Protein AF-A0A8T3PW52-F1 (afdb_monomer_lite)

Sequence (97 aa):
MAYNNPEADRLIIRIRQEYDPERQRALAHRLHRIIGEDQPYNFLYTPRATRVLDKKIVIVERDARGQERYVKIYPTKGGTISYYFNKWRKLAFTPEF

Foldseek 3Di:
DDDDDPLLVVLVVVLVVDPDPVVNVVSVVVSVVVCVVVCPDDDDDDDADDDDDDLQKFFWDQDPVRDTDTHHFDADPSNHTDCPVVGIDRDPDRDDD

pLDDT: mean 85.6, std 8.23, range [49.22, 96.44]

Secondary structure (DSSP, 8-state):
-----HHHHHHHHHHHH---HHHHHHHHHHHHHHHHHH-SS----PPPPP----TTEEEEEEPTTS-EEEEE----TTSPPP--TTTEEE-SS----

Structure (mmCIF, N/CA/C/O backbone):
data_AF-A0A8T3PW52-F1
#
_entry.id   AF-A0A8T3PW52-F1
#
loop_
_atom_site.group_PDB
_atom_site.id
_atom_site.type_symbol
_atom_site.label_atom_id
_atom_site.label_alt_id
_atom_site.label_comp_id
_atom_site.label_asym_id
_atom_site.label_entity_id
_atom_site.label_seq_id
_atom_site.pdbx_PDB_ins_code
_atom_site.Cartn_x
_atom_site.Cartn_y
_atom_site.Cartn_z
_atom_site.occupancy
_atom_site.B_iso_or_equiv
_atom_site.auth_seq_id
_atom_site.auth_comp_id
_atom_site.auth_asym_id
_atom_site.auth_atom_id
_atom_site.pdbx_PDB_model_num
ATOM 1 N N . MET A 1 1 ? 6.961 -17.804 -20.830 1.00 49.22 1 MET A N 1
ATOM 2 C CA . MET A 1 1 ? 6.450 -16.443 -21.090 1.00 49.22 1 MET A CA 1
ATOM 3 C C . MET A 1 1 ? 7.022 -15.538 -20.018 1.00 49.22 1 MET A C 1
ATOM 5 O O . MET A 1 1 ? 6.665 -15.702 -18.861 1.00 49.22 1 MET A O 1
ATOM 9 N N . ALA A 1 2 ? 7.977 -14.685 -20.373 1.00 73.50 2 ALA A N 1
ATOM 10 C CA . ALA A 1 2 ? 8.579 -13.722 -19.461 1.00 73.50 2 ALA A CA 1
ATOM 11 C C . ALA A 1 2 ? 8.480 -12.358 -20.136 1.00 73.50 2 ALA A C 1
ATOM 13 O O . ALA A 1 2 ? 8.972 -12.187 -21.250 1.00 73.50 2 ALA A O 1
ATOM 14 N N . TYR A 1 3 ? 7.777 -11.431 -19.497 1.00 83.88 3 TYR A N 1
ATOM 15 C CA . TYR A 1 3 ? 7.767 -10.040 -19.918 1.00 83.88 3 TYR A CA 1
ATOM 16 C C . TYR A 1 3 ? 9.186 -9.481 -19.771 1.00 83.88 3 TYR A C 1
ATOM 18 O O . TYR A 1 3 ? 9.807 -9.656 -18.724 1.00 83.88 3 TYR A O 1
ATOM 26 N N . ASN A 1 4 ? 9.708 -8.868 -20.831 1.00 87.12 4 ASN A N 1
ATOM 27 C CA . ASN A 1 4 ? 11.055 -8.314 -20.870 1.00 87.12 4 ASN A CA 1
ATOM 28 C C . ASN A 1 4 ? 10.983 -6.929 -21.508 1.00 87.12 4 ASN A C 1
ATOM 30 O O . ASN A 1 4 ? 10.822 -6.807 -22.721 1.00 87.12 4 ASN A O 1
ATOM 34 N N . ASN A 1 5 ? 11.077 -5.900 -20.671 1.00 90.44 5 ASN A N 1
ATOM 35 C CA . ASN A 1 5 ? 11.146 -4.516 -21.104 1.00 90.44 5 ASN A CA 1
ATOM 36 C C . ASN A 1 5 ? 12.305 -3.837 -20.346 1.00 90.44 5 ASN A C 1
ATOM 38 O O . ASN A 1 5 ? 12.162 -3.527 -19.158 1.00 90.44 5 ASN A O 1
ATOM 42 N N . PRO A 1 6 ? 13.446 -3.573 -21.015 1.00 92.94 6 PRO A N 1
ATOM 43 C CA . PRO A 1 6 ? 14.615 -2.965 -20.381 1.00 92.94 6 PRO A CA 1
ATOM 44 C C . PRO A 1 6 ? 14.339 -1.593 -19.754 1.00 92.94 6 PRO A C 1
ATOM 46 O O . PRO A 1 6 ? 15.029 -1.188 -18.817 1.00 92.94 6 PRO A O 1
ATOM 49 N N . GLU A 1 7 ? 13.355 -0.848 -20.265 1.00 92.44 7 GLU A N 1
ATOM 50 C CA . GLU A 1 7 ? 12.943 0.424 -19.675 1.00 92.44 7 GLU A CA 1
ATOM 51 C C . GLU A 1 7 ? 12.193 0.205 -18.358 1.00 92.44 7 GLU A C 1
ATOM 53 O O . GLU A 1 7 ? 12.482 0.888 -17.372 1.00 92.44 7 GLU A O 1
ATOM 58 N N . ALA A 1 8 ? 11.292 -0.780 -18.311 1.00 92.00 8 ALA A N 1
ATOM 59 C CA . ALA A 1 8 ? 10.587 -1.148 -17.088 1.00 92.00 8 ALA A CA 1
ATOM 60 C C . ALA A 1 8 ? 11.569 -1.585 -15.988 1.00 92.00 8 ALA A C 1
ATOM 62 O O . ALA A 1 8 ? 11.488 -1.088 -14.864 1.00 92.00 8 ALA A O 1
ATOM 63 N N . ASP A 1 9 ? 12.557 -2.419 -16.323 1.00 93.62 9 ASP A N 1
ATOM 64 C CA . ASP A 1 9 ? 13.583 -2.872 -15.375 1.00 93.62 9 ASP A CA 1
ATOM 65 C C . ASP A 1 9 ? 14.415 -1.707 -14.822 1.00 93.62 9 ASP A C 1
ATOM 67 O O . ASP A 1 9 ? 14.622 -1.586 -13.608 1.00 93.62 9 ASP A O 1
ATOM 71 N N . ARG A 1 10 ? 14.842 -0.784 -15.695 1.00 95.19 10 ARG A N 1
ATOM 72 C CA . ARG A 1 10 ? 15.562 0.436 -15.288 1.00 95.19 10 ARG A CA 1
ATOM 73 C C . ARG A 1 10 ? 14.725 1.300 -14.347 1.00 95.19 10 ARG A C 1
ATOM 75 O O . ARG A 1 10 ? 15.255 1.815 -13.360 1.00 95.19 10 ARG A O 1
ATOM 82 N N . LEU A 1 11 ? 13.432 1.464 -14.631 1.00 94.94 11 LEU A N 1
ATOM 83 C CA . LEU A 1 11 ? 12.522 2.228 -13.778 1.00 94.94 11 LEU A CA 1
ATOM 84 C C . LEU A 1 11 ? 12.346 1.563 -12.410 1.00 94.94 11 LEU A C 1
ATOM 86 O O . LEU A 1 11 ? 12.419 2.260 -11.402 1.00 94.94 11 LEU A O 1
ATOM 90 N N . ILE A 1 12 ? 12.190 0.238 -12.352 1.00 93.56 12 ILE A N 1
ATOM 91 C CA . ILE A 1 12 ? 12.058 -0.511 -11.092 1.00 93.56 12 ILE A CA 1
ATOM 92 C C . ILE A 1 12 ? 13.285 -0.303 -10.197 1.00 93.56 12 ILE A C 1
ATOM 94 O O . ILE A 1 12 ? 13.136 -0.028 -9.004 1.00 93.56 12 ILE A O 1
ATOM 98 N N . ILE A 1 13 ? 14.493 -0.398 -10.762 1.00 96.06 13 ILE A N 1
ATOM 99 C CA . ILE A 1 13 ? 15.737 -0.170 -10.013 1.00 96.06 13 ILE A CA 1
ATOM 100 C C . ILE A 1 13 ? 15.787 1.272 -9.498 1.00 96.06 13 ILE A C 1
ATOM 102 O O . ILE A 1 13 ? 16.039 1.497 -8.313 1.00 96.06 13 ILE A O 1
ATOM 106 N N . ARG A 1 14 ? 15.482 2.250 -10.357 1.00 94.94 14 ARG A N 1
ATOM 107 C CA . ARG A 1 14 ? 15.535 3.671 -9.997 1.00 94.94 14 ARG A CA 1
ATOM 108 C C . ARG A 1 14 ? 14.520 4.048 -8.918 1.00 94.94 14 ARG A C 1
ATOM 110 O O . ARG A 1 14 ? 14.871 4.775 -7.999 1.00 94.94 14 ARG A O 1
ATOM 117 N N . ILE A 1 15 ? 13.293 3.527 -8.984 1.00 95.44 15 ILE A N 1
ATOM 118 C CA . ILE A 1 15 ? 12.244 3.763 -7.974 1.00 95.44 15 ILE A CA 1
ATOM 119 C C . ILE A 1 15 ? 12.712 3.326 -6.579 1.00 95.44 15 ILE A C 1
ATOM 121 O O . ILE A 1 15 ? 12.420 4.006 -5.598 1.00 95.44 15 ILE A O 1
ATOM 125 N N . ARG A 1 16 ? 13.457 2.214 -6.483 1.00 93.44 16 ARG A N 1
ATOM 126 C CA . ARG A 1 16 ? 13.989 1.699 -5.209 1.00 93.44 16 ARG A CA 1
ATOM 127 C C . ARG A 1 16 ? 15.134 2.539 -4.638 1.00 93.44 16 ARG A C 1
ATOM 129 O O . ARG A 1 16 ? 15.377 2.465 -3.440 1.00 93.44 16 ARG A O 1
ATOM 136 N 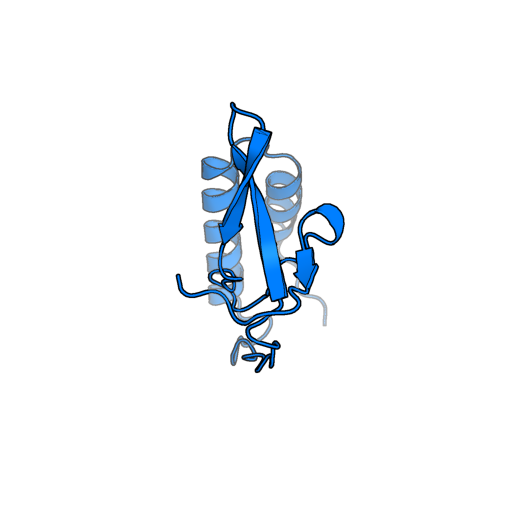N . GLN A 1 17 ? 15.842 3.285 -5.484 1.00 95.56 17 GLN A N 1
ATOM 137 C CA . GL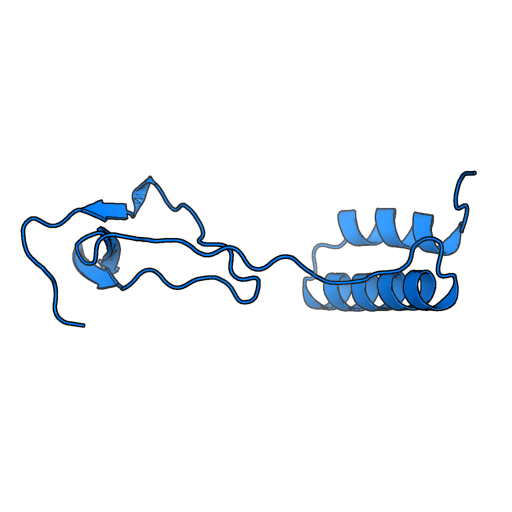N A 1 17 ? 16.988 4.120 -5.104 1.00 95.56 17 GLN A CA 1
ATOM 138 C C . GLN A 1 17 ? 16.624 5.604 -4.926 1.00 95.56 17 GLN A C 1
ATOM 140 O O . GLN A 1 17 ? 17.437 6.370 -4.418 1.00 95.56 17 GLN A O 1
ATOM 145 N N . GLU A 1 18 ? 15.432 6.023 -5.357 1.00 94.50 18 GLU A N 1
ATOM 146 C CA . GLU A 1 18 ? 14.962 7.404 -5.244 1.00 94.50 18 GLU A CA 1
ATOM 147 C C . GLU A 1 18 ? 14.430 7.690 -3.832 1.00 94.50 18 GLU A C 1
ATOM 149 O O . GLU A 1 18 ? 13.508 7.021 -3.359 1.00 94.50 18 GLU A O 1
ATOM 154 N N . TYR A 1 19 ? 15.004 8.703 -3.179 1.00 93.31 19 TYR A N 1
ATOM 155 C CA . TYR A 1 19 ? 14.630 9.124 -1.824 1.00 93.31 19 TYR A CA 1
ATOM 156 C C . TYR A 1 19 ? 13.616 10.272 -1.821 1.00 93.31 19 TYR A C 1
ATOM 158 O O . TYR A 1 19 ? 12.929 10.468 -0.819 1.00 93.31 19 TYR A O 1
ATOM 166 N N . ASP A 1 20 ? 13.508 11.027 -2.920 1.00 96.06 20 ASP A N 1
ATOM 167 C CA . A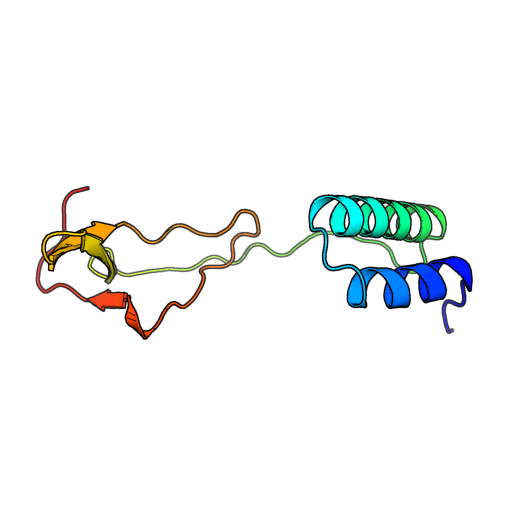SP A 1 20 ? 12.504 12.078 -3.064 1.00 96.06 20 ASP A CA 1
ATOM 168 C C . ASP A 1 20 ? 11.122 1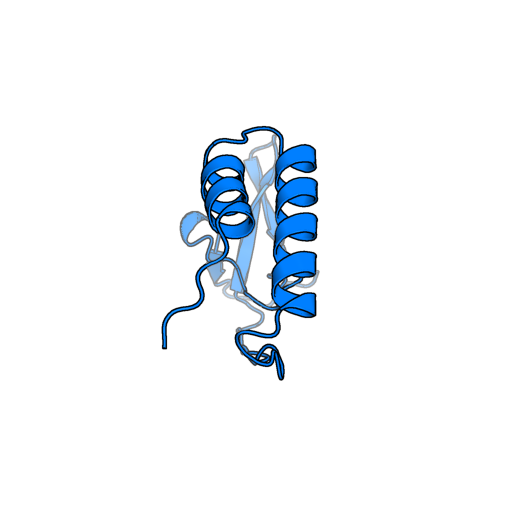1.459 -3.373 1.00 96.06 20 ASP A C 1
ATOM 170 O O . ASP A 1 20 ? 10.952 10.815 -4.418 1.00 96.06 20 ASP A O 1
ATOM 174 N N . PRO A 1 21 ? 10.104 11.656 -2.511 1.00 93.12 21 PRO A N 1
ATOM 175 C CA . PRO A 1 21 ? 8.797 11.030 -2.698 1.00 93.12 21 PRO A CA 1
ATOM 176 C C . PRO A 1 21 ? 8.061 11.477 -3.965 1.00 93.12 21 PRO A C 1
ATOM 178 O O . PRO A 1 21 ? 7.326 10.682 -4.554 1.00 93.12 21 PRO A O 1
ATOM 181 N N . GLU A 1 22 ? 8.221 12.730 -4.399 1.00 95.81 22 GLU A N 1
ATOM 182 C CA . GLU A 1 22 ? 7.547 13.233 -5.602 1.00 95.81 22 GLU A CA 1
ATOM 183 C C . GLU A 1 22 ? 8.159 12.625 -6.858 1.00 95.81 22 GLU A C 1
ATOM 185 O O . GLU A 1 22 ? 7.446 12.167 -7.757 1.00 95.81 22 GLU A O 1
ATOM 190 N N . ARG A 1 23 ? 9.491 12.551 -6.900 1.00 95.25 23 ARG A N 1
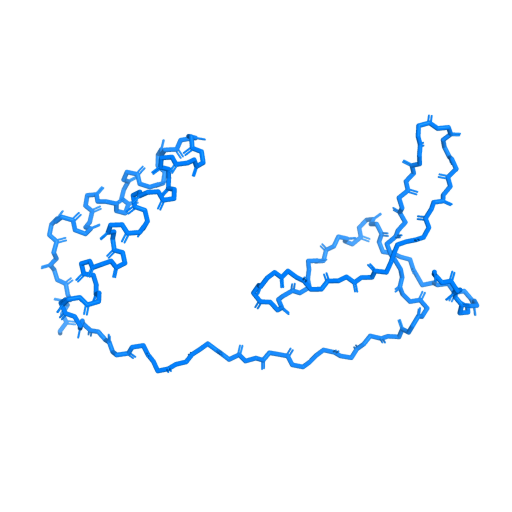ATOM 191 C CA . ARG A 1 23 ? 10.216 11.915 -8.003 1.00 95.25 23 ARG A CA 1
ATOM 192 C C . ARG A 1 23 ? 9.933 10.423 -8.057 1.00 95.25 23 ARG A C 1
ATOM 194 O O . ARG A 1 23 ? 9.670 9.898 -9.140 1.00 95.25 23 ARG A O 1
ATOM 201 N N . GLN A 1 24 ? 9.900 9.751 -6.908 1.00 95.44 24 GLN A N 1
ATOM 202 C CA . GLN A 1 24 ? 9.549 8.337 -6.827 1.00 95.44 24 GLN A CA 1
ATOM 203 C C . GLN A 1 24 ? 8.136 8.080 -7.376 1.00 95.44 24 GLN A C 1
ATOM 205 O O . GLN A 1 24 ? 7.946 7.162 -8.178 1.00 95.44 24 GLN A O 1
ATOM 210 N N . ARG A 1 25 ? 7.156 8.925 -7.022 1.00 95.06 25 ARG A N 1
ATOM 211 C CA . ARG A 1 25 ? 5.790 8.856 -7.568 1.00 95.06 25 ARG A CA 1
ATOM 212 C C . ARG A 1 25 ? 5.749 9.065 -9.079 1.00 95.06 25 ARG A C 1
ATOM 214 O O . ARG A 1 25 ? 5.085 8.301 -9.777 1.00 95.06 25 ARG A O 1
ATOM 221 N N . ALA A 1 26 ? 6.463 10.064 -9.592 1.00 96.44 26 ALA A N 1
ATOM 222 C CA . ALA A 1 26 ? 6.518 10.333 -11.027 1.00 96.44 26 ALA A CA 1
ATOM 223 C C . ALA A 1 26 ? 7.108 9.146 -11.811 1.00 96.44 26 ALA A C 1
ATOM 225 O O . ALA A 1 26 ? 6.567 8.750 -12.846 1.00 96.44 26 ALA A O 1
ATOM 226 N N . LEU A 1 27 ? 8.178 8.534 -11.293 1.00 96.44 27 LEU A N 1
ATOM 227 C CA . LEU A 1 27 ? 8.785 7.334 -11.874 1.00 96.44 27 LEU A CA 1
ATOM 228 C C . LEU A 1 27 ? 7.827 6.136 -11.842 1.00 96.44 27 LEU A C 1
ATOM 230 O O . LEU A 1 27 ? 7.702 5.432 -12.845 1.00 96.44 27 LEU A O 1
ATOM 234 N N . ALA A 1 28 ? 7.111 5.933 -10.732 1.00 95.00 28 ALA A N 1
ATOM 235 C CA . ALA A 1 28 ? 6.102 4.884 -10.623 1.00 95.00 28 ALA A CA 1
ATOM 236 C C . ALA A 1 28 ? 4.971 5.084 -11.644 1.00 95.00 28 ALA A C 1
ATOM 238 O O . ALA A 1 28 ? 4.630 4.148 -12.362 1.00 95.00 28 ALA A O 1
ATOM 239 N N . HIS A 1 29 ? 4.438 6.300 -11.796 1.00 95.50 29 HIS A N 1
ATOM 240 C CA . HIS A 1 29 ? 3.421 6.588 -12.814 1.00 95.50 29 HIS A CA 1
ATOM 241 C C . HIS A 1 29 ? 3.905 6.273 -14.234 1.00 95.50 29 HIS A C 1
ATOM 243 O O . HIS A 1 29 ? 3.143 5.725 -15.030 1.00 95.50 29 HIS A O 1
ATOM 249 N N . ARG A 1 30 ? 5.172 6.573 -14.550 1.00 95.44 30 ARG A N 1
ATOM 250 C CA . ARG A 1 30 ? 5.762 6.221 -15.848 1.00 95.44 30 ARG A CA 1
ATOM 251 C C . ARG A 1 30 ? 5.822 4.707 -16.049 1.00 95.44 30 ARG A C 1
ATOM 253 O O . ARG A 1 30 ? 5.417 4.233 -17.102 1.00 95.44 30 ARG A O 1
ATOM 260 N N . LEU A 1 31 ? 6.263 3.956 -15.040 1.00 94.88 31 LEU A N 1
ATOM 261 C CA . LEU A 1 31 ? 6.275 2.492 -15.090 1.00 94.88 31 LEU A CA 1
ATOM 262 C C . LEU A 1 31 ? 4.862 1.923 -15.300 1.00 94.88 31 LEU A C 1
ATOM 264 O O . LEU A 1 31 ? 4.664 1.068 -16.157 1.00 94.88 31 LEU A O 1
ATOM 268 N N . HIS A 1 32 ? 3.872 2.425 -14.559 1.00 92.75 32 HIS A N 1
ATOM 269 C CA . HIS A 1 32 ? 2.477 2.003 -14.698 1.00 92.75 32 HIS A CA 1
ATOM 270 C C . HIS A 1 32 ? 1.905 2.295 -16.092 1.00 92.75 32 HIS A C 1
ATOM 272 O O . HIS A 1 32 ? 1.107 1.500 -16.582 1.00 92.75 32 HIS A O 1
ATOM 278 N N . ARG A 1 33 ? 2.318 3.393 -16.744 1.00 93.94 33 ARG A N 1
ATOM 279 C CA . ARG A 1 33 ? 1.930 3.690 -18.130 1.00 93.94 33 ARG A CA 1
ATOM 280 C C . ARG A 1 33 ? 2.465 2.637 -19.098 1.00 93.94 33 ARG A C 1
ATOM 282 O O . ARG A 1 33 ? 1.674 2.083 -19.845 1.00 93.94 33 ARG A O 1
ATOM 289 N N . ILE A 1 34 ? 3.756 2.312 -19.007 1.00 93.38 34 ILE A N 1
ATOM 290 C CA . ILE A 1 34 ? 4.389 1.287 -19.854 1.00 93.38 34 ILE A CA 1
ATOM 291 C C . ILE A 1 34 ? 3.690 -0.063 -19.673 1.00 93.38 34 ILE A C 1
ATOM 293 O O . ILE A 1 34 ? 3.295 -0.685 -20.646 1.00 93.38 34 ILE A O 1
ATOM 297 N N . ILE A 1 35 ? 3.458 -0.500 -18.430 1.00 91.50 35 ILE A N 1
ATOM 298 C CA . ILE A 1 35 ? 2.767 -1.776 -18.172 1.00 91.50 35 ILE A CA 1
ATOM 299 C C . ILE A 1 35 ? 1.321 -1.740 -18.700 1.00 91.50 35 ILE A C 1
ATOM 301 O O . ILE A 1 35 ? 0.820 -2.748 -19.190 1.00 91.50 35 ILE A O 1
ATOM 305 N N . GLY A 1 36 ? 0.638 -0.597 -18.596 1.00 90.12 36 GLY A N 1
ATOM 306 C CA . GLY A 1 36 ? -0.714 -0.426 -19.129 1.00 90.12 36 GLY A CA 1
ATOM 307 C C . GLY A 1 36 ? -0.780 -0.484 -20.659 1.00 90.12 36 GLY A C 1
ATOM 308 O O . GLY A 1 36 ? -1.765 -0.990 -21.190 1.00 90.12 36 GLY A O 1
ATOM 309 N N . GLU A 1 37 ? 0.254 0.007 -21.344 1.00 90.31 37 GLU A N 1
ATOM 310 C CA . GLU A 1 37 ? 0.405 -0.046 -22.804 1.00 90.31 37 GLU A CA 1
ATOM 311 C C . GLU A 1 37 ? 0.809 -1.449 -23.279 1.00 90.31 37 GLU A C 1
ATOM 313 O O . GLU A 1 37 ? 0.182 -1.990 -24.187 1.00 90.31 37 GLU A O 1
ATOM 318 N N . ASP A 1 38 ? 1.789 -2.070 -22.619 1.00 90.56 38 ASP A N 1
ATOM 319 C CA . ASP A 1 38 ? 2.316 -3.389 -22.988 1.00 90.56 38 ASP A CA 1
ATOM 320 C C . ASP A 1 38 ? 1.361 -4.541 -22.622 1.00 90.56 38 ASP A C 1
ATOM 322 O O . ASP A 1 38 ? 1.503 -5.652 -23.132 1.00 90.56 38 ASP A O 1
ATOM 326 N N . GLN A 1 39 ? 0.412 -4.300 -21.709 1.00 86.62 39 GLN A N 1
ATOM 327 C CA . GLN A 1 39 ? -0.577 -5.265 -21.208 1.00 86.62 39 GLN A CA 1
ATOM 328 C C . GLN A 1 39 ? -0.023 -6.686 -20.957 1.00 86.62 39 GLN A C 1
ATOM 330 O O . GLN A 1 39 ? -0.659 -7.671 -21.344 1.00 86.62 39 GLN A O 1
ATOM 335 N N . PRO A 1 40 ? 1.127 -6.855 -20.265 1.00 85.94 40 PRO A N 1
ATOM 336 C CA . PRO A 1 40 ? 1.678 -8.188 -20.004 1.00 85.94 40 PRO A CA 1
ATOM 337 C C . PRO A 1 40 ? 0.750 -9.039 -19.126 1.00 85.94 40 PRO A C 1
ATOM 339 O O . PRO A 1 40 ? 0.837 -10.266 -19.115 1.00 85.94 40 PRO A O 1
ATOM 342 N N . TYR A 1 41 ? -0.140 -8.377 -18.387 1.00 79.94 41 TYR A N 1
ATOM 343 C CA . TYR A 1 41 ? -1.299 -8.945 -17.720 1.00 79.94 41 TYR A CA 1
ATOM 344 C C . TYR A 1 41 ? -2.418 -7.901 -17.677 1.00 79.94 41 TYR A C 1
ATOM 346 O O . TYR A 1 41 ? -2.164 -6.695 -17.685 1.00 79.94 41 TYR A O 1
ATOM 354 N N . ASN A 1 42 ? -3.666 -8.363 -17.596 1.00 82.56 42 ASN A N 1
ATOM 355 C CA . ASN A 1 42 ? -4.818 -7.474 -17.524 1.00 82.56 42 ASN A CA 1
ATOM 356 C C . ASN A 1 42 ? -5.187 -7.174 -16.061 1.00 82.56 42 ASN A C 1
ATOM 358 O O . ASN A 1 42 ? -5.466 -8.089 -15.281 1.00 82.56 42 ASN A O 1
ATOM 362 N N . PHE A 1 43 ? -5.193 -5.896 -15.676 1.00 83.56 43 PHE A N 1
ATOM 363 C CA . PHE A 1 43 ? -5.607 -5.466 -14.339 1.00 83.56 43 PHE A CA 1
ATOM 364 C C . PHE A 1 43 ? -7.136 -5.419 -14.256 1.00 83.56 43 PHE A C 1
ATOM 366 O O . PHE A 1 43 ? -7.757 -4.480 -14.742 1.00 83.56 43 PHE A O 1
ATOM 373 N N . LEU A 1 44 ? -7.751 -6.416 -13.618 1.00 86.69 44 LEU A N 1
ATOM 374 C CA . LEU A 1 44 ? -9.214 -6.496 -13.543 1.00 86.69 44 LEU A CA 1
ATOM 375 C C . LEU A 1 44 ? -9.800 -5.628 -12.422 1.00 86.69 44 LEU A C 1
ATOM 377 O O . LEU A 1 44 ? -10.687 -4.815 -12.662 1.00 86.69 44 LEU A O 1
ATOM 381 N N . TYR A 1 45 ? -9.331 -5.808 -11.185 1.00 85.25 45 TYR A N 1
ATOM 382 C CA . TYR A 1 45 ? -9.793 -5.042 -10.026 1.00 85.25 45 TYR A CA 1
ATOM 383 C C . TYR A 1 45 ? -8.849 -5.206 -8.828 1.00 85.25 45 TYR A C 1
ATOM 385 O O . TYR A 1 45 ? -8.105 -6.182 -8.729 1.00 85.25 45 TYR A O 1
ATOM 393 N N . THR A 1 46 ? -8.938 -4.277 -7.874 1.00 81.12 46 THR A N 1
ATOM 394 C CA . THR A 1 46 ? -8.332 -4.423 -6.542 1.00 81.12 46 THR A CA 1
ATOM 395 C C . THR A 1 46 ? -9.394 -4.933 -5.565 1.00 81.12 46 THR A C 1
ATOM 397 O O . THR A 1 46 ? -10.445 -4.293 -5.440 1.00 81.12 46 THR A O 1
ATOM 400 N N . PRO A 1 47 ? -9.175 -6.060 -4.862 1.00 81.69 47 PRO A N 1
ATOM 401 C CA . PRO A 1 47 ? -10.162 -6.597 -3.931 1.00 81.69 47 PRO A CA 1
ATOM 402 C C . PRO A 1 47 ? -10.398 -5.630 -2.766 1.00 81.69 47 PRO A C 1
ATOM 404 O O . PRO A 1 47 ? -9.460 -5.110 -2.162 1.00 81.69 47 PRO A O 1
ATOM 407 N N . ARG A 1 48 ? -11.670 -5.407 -2.424 1.00 79.62 48 ARG A N 1
ATOM 408 C CA . ARG A 1 48 ? -12.053 -4.670 -1.215 1.00 79.62 48 ARG A CA 1
ATOM 409 C C . ARG A 1 48 ? -12.092 -5.637 -0.037 1.00 79.62 48 ARG A C 1
ATOM 411 O O . ARG A 1 48 ? -12.718 -6.688 -0.125 1.00 79.62 48 ARG A O 1
ATOM 418 N N . ALA A 1 49 ? -11.453 -5.269 1.068 1.00 79.12 49 ALA A N 1
ATOM 419 C CA . ALA A 1 49 ? -11.507 -6.041 2.303 1.00 79.12 49 ALA A CA 1
ATOM 420 C C . ALA A 1 49 ? -12.527 -5.425 3.268 1.00 79.12 49 ALA A C 1
ATOM 422 O O . ALA A 1 49 ? -12.361 -4.285 3.704 1.00 79.12 49 ALA A O 1
ATOM 423 N N . THR A 1 50 ? -13.550 -6.191 3.642 1.00 81.44 50 THR A N 1
ATOM 424 C CA . THR A 1 50 ? -14.465 -5.819 4.728 1.00 81.44 50 THR A CA 1
ATOM 425 C C . THR A 1 50 ? -13.821 -6.183 6.058 1.00 81.44 50 THR A C 1
ATOM 427 O O . THR A 1 50 ? -13.485 -7.340 6.296 1.00 81.44 50 THR A O 1
ATOM 430 N N . ARG A 1 51 ? -13.628 -5.194 6.933 1.00 82.06 51 ARG A N 1
ATOM 431 C CA . ARG A 1 51 ? -13.041 -5.388 8.263 1.00 82.06 51 ARG A CA 1
ATOM 432 C C . ARG A 1 51 ? -14.045 -4.948 9.315 1.00 82.06 51 ARG A C 1
ATOM 434 O O . ARG A 1 51 ? -14.547 -3.830 9.254 1.00 82.06 51 ARG A O 1
ATOM 441 N N . VAL A 1 52 ? -14.315 -5.823 10.277 1.00 83.31 52 VAL A N 1
ATOM 442 C CA . VAL A 1 52 ? -15.162 -5.520 11.433 1.00 83.31 52 VAL A CA 1
ATOM 443 C C . VAL A 1 52 ? -14.251 -5.232 12.621 1.00 83.31 52 VAL A C 1
ATOM 445 O O . VAL A 1 52 ? -13.369 -6.027 12.937 1.00 83.31 52 VAL A O 1
ATOM 448 N N . LEU A 1 53 ? -14.448 -4.079 13.257 1.00 84.56 53 LEU A N 1
ATOM 449 C CA . LEU A 1 53 ? -13.737 -3.665 14.463 1.00 84.56 53 LEU A CA 1
ATOM 450 C C . LEU A 1 53 ? -14.755 -3.281 15.534 1.00 84.56 53 LEU A C 1
ATOM 452 O O . LEU A 1 53 ? -15.767 -2.642 15.245 1.00 84.56 53 LEU A O 1
ATOM 456 N N . ASP A 1 54 ? -14.467 -3.661 16.774 1.00 85.25 54 ASP A N 1
ATOM 457 C CA . ASP A 1 54 ? -15.228 -3.223 17.942 1.00 85.25 54 ASP A CA 1
ATOM 458 C C . ASP A 1 54 ? -15.058 -1.700 18.112 1.00 85.25 54 ASP A C 1
ATOM 460 O O . ASP A 1 54 ? -13.936 -1.190 18.065 1.00 85.25 54 ASP A O 1
ATOM 464 N N . LYS A 1 55 ? -16.167 -0.970 18.319 1.00 84.88 55 LYS A N 1
ATOM 465 C CA . LYS A 1 55 ? -16.179 0.497 18.498 1.00 84.88 55 LYS A CA 1
ATOM 466 C C . LYS A 1 55 ? -15.291 0.966 19.658 1.00 84.88 55 LYS A C 1
ATOM 468 O O . LYS A 1 55 ? -14.898 2.127 19.688 1.00 84.88 55 LYS A O 1
ATOM 473 N N . LYS A 1 56 ? -14.981 0.075 20.604 1.00 87.81 56 LYS A N 1
ATOM 474 C CA . LYS A 1 56 ? -14.114 0.344 21.758 1.00 87.81 56 LYS A CA 1
ATOM 475 C C . LYS A 1 56 ? -12.619 0.321 21.427 1.00 87.81 56 LYS A C 1
ATOM 477 O O . LYS A 1 56 ? -11.813 0.653 22.294 1.00 87.81 56 LYS A O 1
ATOM 482 N N . ILE A 1 57 ? -12.228 -0.118 20.228 1.00 87.50 57 ILE A N 1
ATOM 483 C CA . ILE A 1 57 ? -10.826 -0.144 19.799 1.00 87.50 57 ILE A CA 1
ATOM 484 C C . ILE A 1 57 ? -10.478 1.215 19.193 1.00 87.50 57 ILE A C 1
ATOM 486 O O . ILE A 1 57 ? -11.036 1.614 18.170 1.00 87.50 57 ILE A O 1
ATOM 490 N N . VAL A 1 58 ? -9.532 1.909 19.822 1.00 87.62 58 VAL A N 1
ATOM 491 C CA . VAL A 1 58 ? -9.110 3.260 19.434 1.00 87.62 58 VAL A CA 1
ATOM 492 C C . VAL A 1 58 ? -7.599 3.369 19.315 1.00 87.62 58 VAL A C 1
ATOM 494 O O . VAL A 1 58 ? -6.854 2.568 19.885 1.00 87.62 58 VAL A O 1
ATOM 497 N N . ILE A 1 59 ? -7.151 4.392 18.592 1.00 86.75 59 ILE A N 1
ATOM 498 C CA . ILE A 1 59 ? -5.760 4.836 18.590 1.00 86.75 59 ILE A CA 1
ATOM 499 C C . ILE A 1 59 ? -5.593 5.825 19.743 1.00 86.75 59 ILE A C 1
ATOM 501 O O . ILE A 1 59 ? -6.356 6.782 19.858 1.00 86.75 59 ILE A O 1
ATOM 505 N N . VAL A 1 60 ? -4.606 5.579 20.600 1.00 86.75 60 VAL A N 1
ATOM 506 C CA . VAL A 1 60 ? -4.202 6.479 21.678 1.00 86.75 60 VAL A CA 1
ATOM 507 C C . VAL A 1 60 ? -3.061 7.344 21.168 1.00 86.75 60 VAL A C 1
ATOM 509 O O . VAL A 1 60 ? -1.961 6.858 20.895 1.00 86.75 60 VAL A O 1
ATOM 512 N N . GLU A 1 61 ? -3.329 8.634 21.042 1.00 85.62 61 GLU A N 1
ATOM 513 C CA . GLU A 1 61 ? -2.315 9.648 20.788 1.00 85.62 61 GLU A CA 1
ATOM 514 C C . GLU A 1 61 ? -2.004 10.369 22.098 1.00 85.62 61 GLU A C 1
ATOM 516 O O . GLU A 1 61 ? -2.895 10.618 22.907 1.00 85.62 61 GLU A O 1
ATOM 521 N N . ARG A 1 62 ? -0.729 10.672 22.337 1.00 82.94 62 ARG A N 1
ATOM 522 C CA . ARG A 1 62 ? -0.313 11.488 23.479 1.00 82.94 62 ARG A CA 1
ATOM 523 C C . ARG A 1 62 ? -0.032 12.884 22.963 1.00 82.94 62 ARG A C 1
ATOM 525 O O . ARG A 1 62 ? 0.811 13.041 22.083 1.00 82.94 62 ARG A O 1
ATOM 532 N N . ASP A 1 63 ? -0.751 13.864 23.489 1.00 80.88 63 ASP A N 1
ATOM 533 C CA . ASP A 1 63 ? -0.479 15.264 23.184 1.00 80.88 63 ASP A CA 1
ATOM 534 C C . ASP A 1 63 ? 0.838 15.714 23.848 1.00 80.88 63 ASP A C 1
ATOM 536 O O . ASP A 1 63 ? 1.358 15.038 24.741 1.00 80.88 63 ASP A O 1
ATOM 540 N N . ALA A 1 64 ? 1.370 16.877 23.464 1.00 77.19 64 ALA A N 1
ATOM 541 C CA . ALA A 1 64 ? 2.615 17.437 24.004 1.00 77.19 64 ALA A CA 1
ATOM 542 C C . ALA A 1 64 ? 2.594 17.613 25.540 1.00 77.19 64 ALA A C 1
ATOM 544 O O . ALA A 1 64 ? 3.641 17.692 26.177 1.00 77.19 64 ALA A O 1
ATOM 545 N N . ARG A 1 65 ? 1.397 17.643 26.143 1.00 78.25 65 ARG A N 1
ATOM 546 C CA . ARG A 1 65 ? 1.156 17.724 27.594 1.00 78.25 65 ARG A CA 1
ATOM 547 C C . ARG A 1 65 ? 1.018 16.360 28.286 1.00 78.25 65 ARG A C 1
ATOM 549 O O . ARG A 1 65 ? 0.698 16.309 29.467 1.00 78.25 65 ARG A O 1
ATOM 556 N N . GLY A 1 66 ? 1.201 15.255 27.561 1.00 77.50 66 GLY A N 1
ATOM 557 C CA . GLY A 1 66 ? 1.048 13.892 28.080 1.00 77.50 66 GLY A CA 1
ATOM 558 C C . GLY A 1 66 ? -0.402 13.428 28.252 1.00 77.50 66 GLY A C 1
ATOM 559 O O . GLY A 1 66 ? -0.626 12.317 28.728 1.00 77.50 66 GLY A O 1
ATOM 560 N N . GLN A 1 67 ? -1.386 14.240 27.854 1.00 81.94 67 GLN A N 1
ATOM 561 C CA . GLN A 1 67 ? -2.796 13.865 27.901 1.00 81.94 67 GLN A CA 1
ATOM 562 C C . GLN A 1 67 ? -3.126 12.897 26.758 1.00 81.94 67 GLN A C 1
ATOM 564 O O . GLN A 1 67 ? -2.690 13.085 25.620 1.00 81.94 67 GLN A O 1
ATOM 569 N N . GLU A 1 68 ? -3.874 11.841 27.070 1.00 84.50 68 GLU A N 1
ATOM 570 C CA . GLU A 1 68 ? -4.274 10.832 26.093 1.00 84.50 68 GLU A CA 1
ATOM 571 C C . GLU A 1 68 ? -5.496 11.306 25.301 1.00 84.50 68 GLU A C 1
ATOM 573 O O . GLU A 1 68 ? -6.541 11.622 25.870 1.00 84.50 68 GLU A O 1
ATOM 578 N N . ARG A 1 69 ? -5.372 11.316 23.974 1.00 84.44 69 ARG A N 1
ATOM 579 C CA . ARG A 1 69 ? -6.452 11.580 23.027 1.00 84.44 69 ARG A CA 1
ATOM 580 C C . ARG A 1 69 ? -6.832 10.287 22.317 1.00 84.44 69 ARG A C 1
ATOM 582 O O . ARG A 1 69 ? -5.970 9.565 21.816 1.00 84.44 69 ARG A O 1
ATOM 589 N N . TYR A 1 70 ? -8.132 10.015 22.247 1.00 87.00 70 TYR A N 1
ATOM 590 C CA . TYR A 1 70 ? -8.670 8.878 21.507 1.00 87.00 70 TYR A CA 1
ATOM 591 C C . TYR A 1 70 ? -9.023 9.280 20.086 1.00 87.00 70 TYR A C 1
ATOM 593 O O . TYR A 1 70 ? -9.787 10.216 19.864 1.00 87.00 70 TYR A O 1
ATOM 601 N N . VAL A 1 71 ? -8.489 8.541 19.123 1.00 85.75 71 VAL A N 1
ATOM 602 C CA . VAL A 1 71 ? -8.754 8.743 17.702 1.00 85.75 71 VAL A CA 1
ATOM 603 C C . VAL A 1 71 ? -9.342 7.466 17.117 1.00 85.75 71 VAL A C 1
ATOM 605 O O . VAL A 1 71 ? -8.912 6.349 17.422 1.00 85.75 71 VAL A O 1
ATOM 608 N N . LYS A 1 72 ? -10.359 7.627 16.271 1.00 84.69 72 LYS A N 1
ATOM 609 C CA . LYS A 1 72 ? -10.999 6.515 15.572 1.00 84.69 72 LYS A CA 1
ATOM 610 C C . LYS A 1 72 ? -10.040 5.914 14.543 1.00 84.69 72 LYS A C 1
ATOM 612 O O . LYS A 1 72 ? -9.333 6.631 13.839 1.00 84.69 72 LYS A O 1
ATOM 617 N N . ILE A 1 73 ? -10.035 4.587 14.434 1.00 85.25 73 ILE A N 1
ATOM 618 C CA . ILE A 1 73 ? -9.265 3.887 13.403 1.00 85.25 73 ILE A CA 1
ATOM 619 C C . ILE A 1 73 ? -9.911 4.160 12.040 1.00 85.25 73 ILE A C 1
ATOM 621 O O . ILE A 1 73 ? -11.077 3.821 11.827 1.00 85.25 73 ILE A O 1
ATOM 625 N N . TYR A 1 74 ? -9.141 4.728 11.113 1.00 80.62 74 TYR A N 1
ATOM 626 C CA . TYR A 1 74 ? -9.552 4.930 9.726 1.00 80.62 74 TYR A CA 1
ATOM 627 C C . TYR A 1 74 ? -8.686 4.096 8.775 1.00 80.62 74 TYR A C 1
ATOM 629 O O . TYR A 1 74 ? -7.474 3.981 8.986 1.00 80.62 74 TYR A O 1
ATOM 637 N N . PRO A 1 75 ? -9.284 3.498 7.729 1.00 81.69 75 PRO A N 1
ATOM 638 C CA . PRO A 1 75 ? -8.515 2.823 6.700 1.00 81.69 75 PRO A CA 1
ATOM 639 C C . PRO A 1 75 ? -7.690 3.839 5.902 1.00 81.69 75 PRO A C 1
ATOM 641 O O . PRO A 1 75 ? -8.072 4.994 5.719 1.00 81.69 75 PRO A O 1
ATOM 644 N N . THR A 1 76 ? -6.559 3.380 5.379 1.00 82.50 76 THR A N 1
ATOM 645 C CA . THR A 1 76 ? -5.796 4.111 4.362 1.00 82.50 76 THR A CA 1
ATOM 646 C C . THR A 1 76 ? -6.617 4.261 3.076 1.00 82.50 76 THR A C 1
ATOM 648 O O . THR A 1 76 ? -7.617 3.567 2.881 1.00 82.50 76 THR A O 1
ATOM 651 N N . LYS A 1 77 ? -6.167 5.107 2.138 1.00 76.88 77 LYS A N 1
ATOM 652 C CA . LYS A 1 77 ? -6.813 5.254 0.817 1.00 76.88 77 LYS A CA 1
ATOM 653 C C . LYS A 1 77 ? -6.989 3.918 0.072 1.00 76.88 77 LYS A C 1
ATOM 655 O O . LYS A 1 77 ? -7.922 3.784 -0.708 1.00 76.88 77 LYS A O 1
ATOM 660 N N . GLY A 1 78 ? -6.125 2.931 0.335 1.00 72.25 78 GLY A N 1
ATOM 661 C CA . GLY A 1 78 ? -6.207 1.578 -0.227 1.00 72.25 78 GLY A CA 1
ATOM 662 C C . GLY A 1 78 ? -7.134 0.612 0.525 1.00 72.25 78 GLY A C 1
ATOM 663 O O . GLY A 1 78 ? -7.177 -0.564 0.184 1.00 72.25 78 GLY A O 1
ATOM 664 N N . GLY A 1 79 ? -7.842 1.056 1.568 1.00 74.25 79 GLY A N 1
ATOM 665 C CA . GLY A 1 79 ? -8.746 0.214 2.364 1.00 74.25 79 GLY A CA 1
ATOM 666 C C . GLY A 1 79 ? -8.056 -0.641 3.436 1.00 74.25 79 GLY A C 1
ATOM 667 O O . GLY A 1 79 ? -8.728 -1.296 4.234 1.00 74.25 79 GLY A O 1
ATOM 668 N N . THR A 1 80 ? -6.723 -0.627 3.506 1.00 77.19 80 THR A N 1
ATOM 669 C CA . THR A 1 80 ? -5.967 -1.334 4.547 1.00 77.19 80 THR A CA 1
ATOM 670 C C . THR A 1 80 ? -5.970 -0.535 5.842 1.00 77.19 80 THR A C 1
ATOM 672 O O . THR A 1 80 ? -5.767 0.680 5.828 1.00 77.19 80 THR A O 1
ATOM 675 N N . ILE A 1 81 ? -6.167 -1.223 6.964 1.00 79.38 81 ILE A N 1
ATOM 676 C CA . ILE A 1 81 ? -6.017 -0.656 8.303 1.00 79.38 81 ILE A CA 1
ATOM 677 C C . ILE A 1 81 ? -4.574 -0.880 8.753 1.00 79.38 81 ILE A C 1
ATOM 679 O O . ILE A 1 81 ? -4.127 -2.023 8.834 1.00 79.38 81 ILE A O 1
ATOM 683 N N . SER A 1 82 ? -3.848 0.202 9.026 1.00 73.94 82 SER A N 1
ATOM 684 C CA . SER A 1 82 ? -2.475 0.131 9.526 1.00 73.94 82 SER A CA 1
ATOM 685 C C . SER A 1 82 ? -2.464 -0.323 10.986 1.00 73.94 82 SER A C 1
ATOM 687 O O . SER A 1 82 ? -3.044 0.333 11.854 1.00 73.94 82 SER A O 1
ATOM 689 N N . TYR A 1 83 ? -1.795 -1.439 11.264 1.00 67.75 83 TYR A N 1
ATOM 690 C CA . TYR A 1 83 ? -1.660 -1.977 12.614 1.00 67.75 83 TYR A CA 1
ATOM 691 C C . TYR A 1 83 ? -0.536 -1.256 13.364 1.00 67.75 83 TYR A C 1
ATOM 693 O O . TYR A 1 83 ? 0.634 -1.616 13.261 1.00 67.75 83 TYR A O 1
ATOM 701 N N . TYR A 1 84 ? -0.892 -0.232 14.136 1.00 69.69 84 TYR A N 1
ATOM 702 C CA . TYR A 1 84 ? 0.016 0.404 15.092 1.00 69.69 84 TYR A CA 1
ATOM 703 C C . TYR A 1 84 ? -0.178 -0.248 16.463 1.00 69.69 84 TYR A C 1
ATOM 705 O O . TYR A 1 84 ? -0.807 0.337 17.341 1.00 69.69 84 TYR A O 1
ATOM 713 N N . PHE A 1 85 ? 0.310 -1.480 16.641 1.00 68.19 85 PHE A N 1
ATOM 714 C CA . PHE A 1 85 ? 0.063 -2.281 17.854 1.00 68.19 85 PHE A CA 1
ATOM 715 C C . PHE A 1 85 ? 0.407 -1.551 19.161 1.00 68.19 85 PHE A C 1
ATOM 717 O O . PHE A 1 85 ? -0.271 -1.731 20.163 1.00 68.19 85 PHE A O 1
ATOM 724 N N . ASN A 1 86 ? 1.409 -0.672 19.140 1.00 79.19 86 ASN A N 1
ATOM 725 C CA . ASN A 1 86 ? 1.819 0.143 20.284 1.00 79.19 86 ASN A CA 1
ATOM 726 C C . ASN A 1 86 ? 0.892 1.333 20.596 1.00 79.19 86 ASN A C 1
ATOM 728 O O . ASN A 1 86 ? 1.040 1.957 21.642 1.00 79.19 86 ASN A O 1
ATOM 732 N N . LYS A 1 87 ? -0.033 1.675 19.695 1.00 80.81 87 LYS A N 1
ATOM 733 C CA . LYS A 1 87 ? -0.982 2.787 19.857 1.00 80.81 87 LYS A CA 1
ATOM 734 C C . LYS A 1 87 ? -2.418 2.320 20.060 1.00 80.81 87 LYS A C 1
ATOM 736 O O . LYS A 1 87 ? -3.278 3.135 20.370 1.00 80.81 87 LYS A O 1
ATOM 741 N N . TRP A 1 88 ? -2.713 1.044 19.834 1.00 86.12 88 TRP A N 1
ATOM 742 C CA . TRP A 1 88 ? -4.082 0.543 19.897 1.00 86.12 88 TRP A CA 1
ATOM 743 C C . TRP A 1 88 ? -4.454 0.188 21.332 1.00 86.12 88 TRP A C 1
ATOM 745 O O . TRP A 1 88 ? -3.740 -0.555 22.001 1.00 86.12 88 TRP A O 1
ATOM 755 N N . ARG A 1 89 ? -5.605 0.681 21.794 1.00 86.69 89 ARG A N 1
ATOM 756 C CA . ARG A 1 89 ? -6.159 0.330 23.105 1.00 86.69 89 ARG A CA 1
ATOM 757 C C . ARG A 1 89 ? -7.634 -0.014 22.982 1.00 86.69 89 ARG A C 1
ATOM 759 O O 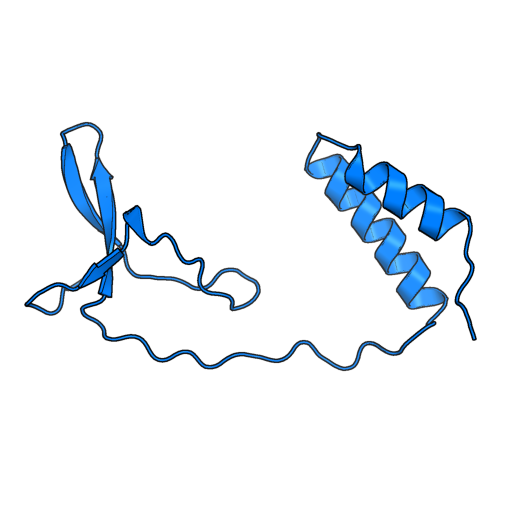. ARG A 1 89 ? -8.392 0.701 22.330 1.00 86.69 89 ARG A O 1
ATOM 766 N N . LYS A 1 90 ? -8.041 -1.105 23.634 1.00 86.81 90 LYS A N 1
ATOM 767 C CA . LYS A 1 90 ? -9.454 -1.431 23.836 1.00 86.81 90 LYS A CA 1
ATOM 768 C C . LYS A 1 90 ? -9.935 -0.749 25.114 1.00 86.81 90 LYS A C 1
ATOM 770 O O . LYS A 1 90 ? -9.382 -0.993 26.183 1.00 86.81 90 LYS A O 1
ATOM 775 N N . LEU A 1 91 ? -10.935 0.116 24.998 1.00 86.94 91 LEU A N 1
ATOM 776 C CA . LEU A 1 91 ? -11.541 0.809 26.133 1.00 86.94 91 LEU A CA 1
ATOM 777 C C . LEU A 1 91 ? -12.624 -0.057 26.796 1.00 86.94 91 LEU A C 1
ATOM 779 O O . LEU A 1 91 ? -13.212 -0.936 26.165 1.00 86.94 91 LEU A O 1
ATOM 783 N N . ALA A 1 92 ? -12.908 0.195 28.076 1.00 88.06 92 ALA A N 1
ATOM 784 C CA . ALA A 1 92 ? -14.021 -0.451 28.780 1.00 88.06 92 ALA A CA 1
ATOM 785 C C . ALA A 1 92 ? -15.388 0.098 28.314 1.00 88.06 92 ALA A C 1
ATOM 787 O O . ALA A 1 92 ? -16.370 -0.647 28.217 1.00 88.06 92 ALA A O 1
ATOM 788 N N . PHE A 1 93 ? -15.427 1.383 27.951 1.00 85.94 93 PHE A N 1
ATOM 789 C CA . PHE A 1 93 ? -16.599 2.116 27.470 1.00 85.94 93 PHE A CA 1
ATOM 790 C C . PHE A 1 93 ? -16.506 2.418 25.966 1.00 85.94 93 PHE A C 1
ATOM 792 O O . PHE A 1 93 ? -15.447 2.269 25.357 1.00 85.94 93 PHE A O 1
ATOM 799 N N . THR A 1 94 ? -17.624 2.828 25.366 1.00 82.00 94 THR A N 1
ATOM 800 C CA . THR A 1 94 ? -17.672 3.273 23.966 1.00 82.00 94 THR A CA 1
ATOM 801 C C . THR A 1 94 ? -17.418 4.781 23.924 1.00 82.00 94 THR A C 1
ATOM 803 O O . THR A 1 94 ? -18.244 5.517 24.457 1.00 82.00 94 THR A O 1
ATOM 806 N N . PRO A 1 95 ? -16.299 5.255 23.355 1.00 78.62 95 PRO A N 1
ATOM 807 C CA . PRO A 1 95 ? -16.029 6.685 23.251 1.00 78.62 95 PRO A CA 1
ATOM 808 C C . PRO A 1 95 ? -16.956 7.344 22.219 1.00 78.62 95 PRO A C 1
ATOM 810 O O . PRO A 1 95 ? -17.237 6.759 21.169 1.00 78.62 95 PRO A O 1
ATOM 813 N N . GLU A 1 96 ? -17.398 8.565 22.511 1.00 76.44 96 GLU A N 1
ATOM 814 C CA . GLU A 1 96 ? -17.982 9.479 21.525 1.00 76.44 96 GLU A CA 1
ATOM 815 C C . GLU A 1 96 ? -16.850 10.323 20.918 1.00 76.44 96 GLU A C 1
ATOM 817 O O . GLU A 1 96 ? -15.934 10.730 21.637 1.00 76.44 96 GLU A O 1
ATOM 822 N N . PHE A 1 97 ? -16.863 10.498 19.594 1.00 66.44 97 PHE A N 1
ATOM 823 C CA . PHE A 1 97 ? -15.806 11.163 18.821 1.00 66.44 97 PHE A CA 1
ATOM 824 C C . PHE A 1 97 ? -16.297 12.470 18.218 1.00 66.44 97 PHE A C 1
ATOM 826 O O . PHE A 1 97 ? -17.466 12.479 17.769 1.00 66.44 97 PHE A O 1
#

Radius of gyration: 20.54 Å; chains: 1; bounding box: 35×34×52 Å